Protein AF-A0A9W4ST47-F1 (afdb_monomer_lite)

Organism: NCBI:txid1117311

Sequence (165 aa):
MSFPRKRHALMKQNLSKFWNALPSADIVDDILSLESGVFPNVRDNPSKIFIRKAYTDLFKEIKALIESHKYYRIVITGNPGIGKSYFLYYLLYELAKSGETVVLDSHDRDKCIVFKHAMVKLENIGNVGHILNEETNWYLVDTKKPLRYGAITILVSSQTHDIIR

Secondary structure (DSSP, 8-state):
----HHHHHHHHHHHHHHHHHSTT-EEETTEEE-SSS--TTSTT--SEEE--HHHHHHHHHHHHHHHTTS-SEEEEEE-TTSSHHHHHHHHHHHHHHTT--EEEE-SSSSEEEEEETTEEEEEEGGG-HHHHTSTTSEEEEESSPPP--SSEEEEEEE--S----

Structure (mmCIF, N/CA/C/O backbone):
data_AF-A0A9W4ST47-F1
#
_entry.id   AF-A0A9W4ST47-F1
#
loop_
_atom_site.group_PDB
_atom_site.id
_atom_site.type_symbol
_atom_site.label_atom_id
_atom_site.label_alt_id
_atom_site.label_comp_id
_atom_site.label_asym_id
_atom_site.label_entity_id
_atom_site.label_seq_id
_atom_site.pdbx_PDB_ins_code
_atom_site.Cartn_x
_atom_site.Cartn_y
_atom_site.Cartn_z
_atom_site.occupancy
_atom_site.B_iso_or_equiv
_atom_site.auth_seq_id
_atom_site.auth_comp_id
_atom_site.auth_asym_id
_atom_site.auth_atom_id
_atom_site.pdbx_PDB_model_num
ATOM 1 N N . MET A 1 1 ? -8.712 4.247 -27.017 1.00 33.06 1 MET A N 1
ATOM 2 C CA . MET A 1 1 ? -9.843 3.321 -26.773 1.00 33.06 1 MET A CA 1
ATOM 3 C C . MET A 1 1 ? -10.500 3.686 -25.452 1.00 33.06 1 MET A C 1
ATOM 5 O O . MET A 1 1 ? -9.835 3.675 -24.427 1.00 33.06 1 MET A O 1
ATOM 9 N N . SER A 1 2 ? -11.769 4.091 -25.492 1.00 36.38 2 SER A N 1
ATOM 10 C CA . SER A 1 2 ? -12.556 4.461 -24.310 1.00 36.38 2 SER A CA 1
ATOM 11 C C . SER A 1 2 ? -13.019 3.191 -23.592 1.00 36.38 2 SER A C 1
ATOM 13 O O . SER A 1 2 ? -13.767 2.399 -24.161 1.00 36.38 2 SER A O 1
ATOM 15 N N . PHE A 1 3 ? -12.550 2.968 -22.362 1.00 41.91 3 PHE A N 1
ATOM 16 C CA . PHE A 1 3 ? -13.075 1.901 -21.509 1.00 41.91 3 PHE A CA 1
ATOM 17 C C . PHE A 1 3 ? -14.526 2.231 -21.102 1.00 41.91 3 PHE A C 1
ATOM 19 O O . PHE A 1 3 ? -14.813 3.378 -20.748 1.00 41.91 3 PHE A O 1
ATOM 26 N N . PRO A 1 4 ? -15.462 1.263 -21.106 1.00 52.12 4 PRO A N 1
ATOM 27 C CA . PRO A 1 4 ? -16.870 1.533 -20.827 1.00 52.12 4 PRO A CA 1
ATOM 28 C C . PRO A 1 4 ? -17.072 2.096 -19.408 1.00 52.12 4 PRO A C 1
ATOM 30 O O . PRO A 1 4 ? -16.638 1.496 -18.420 1.00 52.12 4 PRO A O 1
ATOM 33 N N . ARG A 1 5 ? -17.780 3.234 -19.304 1.00 60.78 5 ARG A N 1
ATOM 34 C CA . ARG A 1 5 ? -17.989 4.023 -18.065 1.00 60.78 5 ARG A CA 1
ATOM 35 C C . ARG A 1 5 ? -18.431 3.189 -16.849 1.00 60.78 5 ARG A C 1
ATOM 37 O O . ARG A 1 5 ? -17.992 3.461 -15.735 1.00 60.78 5 ARG A O 1
ATOM 44 N N . LYS A 1 6 ? -19.243 2.143 -17.053 1.00 61.03 6 LYS A N 1
ATOM 45 C CA . LYS A 1 6 ? -19.729 1.250 -15.981 1.00 61.03 6 LYS A CA 1
ATOM 46 C C . LYS A 1 6 ? -18.603 0.472 -15.281 1.00 61.03 6 LYS A C 1
ATOM 48 O O . LYS A 1 6 ? -18.622 0.344 -14.061 1.00 61.03 6 LYS A O 1
ATOM 53 N N . ARG A 1 7 ? -17.597 -0.003 -16.026 1.00 63.53 7 ARG A N 1
ATOM 54 C CA . ARG A 1 7 ? -16.473 -0.782 -15.472 1.00 63.53 7 ARG A CA 1
ATOM 55 C C . ARG A 1 7 ? -15.552 0.090 -14.613 1.00 63.53 7 ARG A C 1
ATOM 57 O O . ARG A 1 7 ? -15.092 -0.347 -13.565 1.00 63.53 7 ARG A O 1
ATOM 64 N N . HIS A 1 8 ? -15.346 1.339 -15.027 1.00 67.31 8 HIS A N 1
ATOM 65 C CA . HIS A 1 8 ? -14.576 2.330 -14.271 1.00 67.31 8 HIS A CA 1
ATOM 66 C C . HIS A 1 8 ? -15.243 2.697 -12.936 1.00 67.31 8 HIS A C 1
ATOM 68 O O . HIS A 1 8 ? -14.566 2.780 -11.914 1.00 67.31 8 HIS A O 1
ATOM 74 N N . ALA A 1 9 ? -16.567 2.886 -12.936 1.00 70.12 9 ALA A N 1
ATOM 75 C CA . ALA A 1 9 ? -17.324 3.194 -11.724 1.00 70.12 9 ALA A CA 1
ATOM 76 C C . ALA A 1 9 ? -17.277 2.043 -10.704 1.00 70.12 9 ALA A C 1
ATOM 78 O O . ALA A 1 9 ? -17.018 2.286 -9.528 1.00 70.12 9 ALA A O 1
ATOM 79 N N . LEU A 1 10 ? -17.444 0.797 -11.164 1.00 74.94 10 LEU A N 1
ATOM 80 C CA . LEU A 1 10 ? -17.357 -0.393 -10.312 1.00 74.94 10 LEU A CA 1
ATOM 81 C C . LEU A 1 10 ? -15.956 -0.568 -9.709 1.00 74.94 10 LEU A C 1
ATOM 83 O O . LEU A 1 10 ? -15.822 -0.832 -8.519 1.00 74.94 10 LEU A O 1
ATOM 87 N N . MET A 1 11 ? -14.905 -0.363 -10.509 1.00 79.06 11 MET A N 1
ATOM 88 C CA . MET A 1 11 ? -13.523 -0.417 -10.025 1.00 79.06 11 MET A CA 1
ATOM 89 C C . MET A 1 11 ? -13.265 0.642 -8.950 1.00 79.06 11 MET A C 1
ATOM 91 O O . MET A 1 11 ? -12.731 0.322 -7.892 1.00 79.06 11 MET A O 1
ATOM 95 N N . LYS A 1 12 ? -13.696 1.888 -9.185 1.00 82.50 12 LYS A N 1
ATOM 96 C CA . LYS A 1 12 ? -13.574 2.966 -8.197 1.00 82.50 12 LYS A CA 1
ATOM 97 C C . LYS A 1 12 ? -14.324 2.625 -6.908 1.00 82.50 12 LYS A C 1
ATOM 99 O O . LYS A 1 12 ? -13.765 2.788 -5.832 1.00 82.50 12 LYS A O 1
ATOM 104 N N . GLN A 1 13 ? -15.549 2.109 -7.011 1.00 85.44 13 GLN A N 1
ATOM 105 C CA . GLN A 1 13 ? -16.338 1.702 -5.849 1.00 85.44 13 GLN A CA 1
ATOM 106 C C . GLN A 1 13 ? -15.650 0.587 -5.049 1.00 85.44 13 GLN A C 1
ATOM 108 O O . GLN A 1 13 ? -15.604 0.663 -3.824 1.00 85.44 13 GLN A O 1
ATOM 113 N N . ASN A 1 14 ? -15.090 -0.420 -5.722 1.00 88.88 14 ASN A N 1
ATOM 114 C CA . ASN A 1 14 ? -14.369 -1.509 -5.061 1.00 88.88 14 ASN A CA 1
ATOM 115 C C . ASN A 1 14 ? -13.101 -1.011 -4.362 1.00 88.88 14 ASN A C 1
ATOM 117 O O . ASN A 1 14 ? -12.854 -1.402 -3.227 1.00 88.88 14 ASN A O 1
ATOM 121 N N . LEU A 1 15 ? -12.343 -0.108 -4.993 1.00 91.06 15 LEU A N 1
ATOM 122 C CA . LEU A 1 15 ? -11.165 0.506 -4.377 1.00 91.06 15 LEU A CA 1
ATOM 123 C C . LEU A 1 15 ? -11.532 1.372 -3.167 1.00 91.06 15 LEU A C 1
ATOM 125 O O . LEU A 1 15 ? -10.830 1.332 -2.163 1.00 91.06 15 LEU A O 1
ATOM 129 N N . SER A 1 16 ? -12.640 2.118 -3.232 1.00 93.06 16 SER A N 1
ATOM 130 C CA . SER A 1 16 ? -13.147 2.875 -2.084 1.00 93.06 16 SER A CA 1
ATOM 131 C C . SER A 1 16 ? -13.569 1.968 -0.933 1.00 93.06 16 SER A C 1
ATOM 133 O O . SER A 1 16 ? -13.215 2.251 0.204 1.00 93.06 16 SER A O 1
ATOM 135 N N . LYS A 1 17 ? -14.279 0.865 -1.209 1.00 93.50 17 LYS A N 1
ATOM 136 C CA . LYS A 1 17 ? -14.633 -0.124 -0.177 1.00 93.50 17 LYS A CA 1
ATOM 137 C C . LYS A 1 17 ? -13.391 -0.745 0.454 1.00 93.50 17 LYS A C 1
ATOM 139 O O . LYS A 1 17 ? -13.305 -0.793 1.669 1.00 93.50 17 LYS A O 1
ATOM 144 N N . PHE A 1 18 ? -12.436 -1.165 -0.376 1.00 94.62 18 PHE A N 1
ATOM 145 C CA . PHE A 1 18 ? -11.154 -1.701 0.070 1.00 94.62 18 PHE A CA 1
ATOM 146 C C . PHE A 1 18 ? -10.437 -0.726 1.010 1.00 94.62 18 PHE A C 1
ATOM 148 O O . PHE A 1 18 ? -10.183 -1.071 2.156 1.00 94.62 18 PHE A O 1
ATOM 155 N N . TRP A 1 19 ? -10.171 0.501 0.556 1.00 96.06 19 TRP A N 1
ATOM 156 C CA . TRP A 1 19 ? -9.420 1.486 1.334 1.00 96.06 19 TRP A CA 1
ATOM 157 C C . TRP A 1 19 ? -10.117 1.861 2.642 1.00 96.06 19 TRP A C 1
ATOM 159 O O . TRP A 1 19 ? -9.481 1.896 3.687 1.00 96.06 19 TRP A O 1
ATOM 169 N N . ASN A 1 20 ? -11.433 2.076 2.601 1.00 95.44 20 ASN A N 1
ATOM 170 C CA . ASN A 1 20 ? -12.196 2.482 3.781 1.00 95.44 20 ASN A CA 1
ATOM 171 C C . ASN A 1 20 ? -12.376 1.350 4.804 1.00 95.44 20 ASN A C 1
ATOM 173 O O . ASN A 1 20 ? -12.713 1.638 5.947 1.00 95.44 20 ASN A O 1
ATOM 177 N N . ALA A 1 21 ? -12.160 0.090 4.414 1.00 95.75 21 ALA A N 1
ATOM 178 C CA . ALA A 1 21 ? -12.193 -1.049 5.327 1.00 95.75 21 ALA A CA 1
ATOM 179 C C . ALA A 1 21 ? -10.853 -1.295 6.039 1.00 95.75 21 ALA A C 1
ATOM 181 O O . ALA A 1 21 ? -10.833 -1.979 7.056 1.00 95.75 21 ALA A O 1
ATOM 182 N N . LEU A 1 22 ? -9.734 -0.762 5.532 1.00 96.38 22 LEU A N 1
ATOM 183 C CA . LEU A 1 22 ? -8.409 -0.999 6.118 1.00 96.38 22 LEU A CA 1
ATOM 184 C C . LEU A 1 22 ? -8.233 -0.424 7.534 1.00 96.38 22 LEU A C 1
ATOM 186 O O . LEU A 1 22 ? -7.659 -1.133 8.358 1.00 96.38 22 LEU A O 1
ATOM 190 N N . PRO A 1 23 ? -8.709 0.797 7.866 1.00 95.50 23 PRO A N 1
ATOM 191 C CA . PRO A 1 23 ? -8.492 1.364 9.197 1.00 95.50 23 PRO A CA 1
ATOM 192 C C . PRO A 1 23 ? -9.108 0.538 10.333 1.00 95.50 23 PRO A C 1
ATOM 194 O O . PRO A 1 23 ? -8.551 0.495 11.428 1.00 95.50 23 PRO A O 1
ATOM 197 N N . SER A 1 24 ? -10.242 -0.119 10.067 1.00 94.25 24 SER A N 1
ATOM 198 C CA . SER A 1 24 ? -10.937 -0.999 11.013 1.00 94.25 24 SER A CA 1
ATOM 199 C C . SER A 1 24 ? -10.571 -2.475 10.853 1.00 94.25 24 SER A C 1
ATOM 201 O O . SER A 1 24 ? -11.096 -3.309 11.580 1.00 94.25 24 SER A O 1
ATOM 203 N N . ALA A 1 25 ? -9.706 -2.817 9.895 1.00 95.31 25 ALA A N 1
ATOM 204 C CA . ALA A 1 25 ? -9.227 -4.178 9.741 1.00 95.31 25 ALA A CA 1
ATOM 205 C C . ALA A 1 25 ? -8.219 -4.518 10.845 1.00 95.31 25 ALA A C 1
ATOM 207 O O . ALA A 1 25 ? -7.452 -3.666 11.314 1.00 95.31 25 ALA A O 1
ATOM 208 N N . ASP A 1 26 ? -8.179 -5.800 11.190 1.00 92.81 26 ASP A N 1
ATOM 209 C CA . ASP A 1 26 ? -7.237 -6.354 12.149 1.00 92.81 26 ASP A CA 1
ATOM 210 C C . ASP A 1 26 ? -6.536 -7.587 11.581 1.00 92.81 26 ASP A C 1
ATOM 212 O O . ASP A 1 26 ? -7.013 -8.252 10.651 1.00 92.81 26 ASP A O 1
ATOM 216 N N . ILE A 1 27 ? -5.368 -7.866 12.156 1.00 96.31 27 ILE A N 1
ATOM 217 C CA . ILE A 1 27 ? -4.570 -9.052 11.870 1.00 96.31 27 ILE A CA 1
ATOM 218 C C . ILE A 1 27 ? -4.761 -10.017 13.037 1.00 96.31 27 ILE A C 1
ATOM 220 O O . ILE A 1 27 ? -4.332 -9.730 14.153 1.00 96.31 27 ILE A O 1
ATOM 224 N N . VAL A 1 28 ? -5.392 -11.159 12.770 1.00 96.38 28 VAL A N 1
ATOM 225 C CA . VAL A 1 28 ? -5.583 -12.252 13.735 1.00 96.38 28 VAL A CA 1
ATOM 226 C C . VAL A 1 28 ? -4.964 -13.507 13.140 1.00 96.38 28 VAL A C 1
ATOM 228 O O . VAL A 1 28 ? -5.230 -13.814 11.980 1.00 96.38 28 VAL A O 1
ATOM 231 N N . ASP A 1 29 ? -4.116 -14.197 13.904 1.00 95.56 29 ASP A N 1
ATOM 232 C CA . ASP A 1 29 ? -3.373 -15.384 13.455 1.00 95.56 29 ASP A CA 1
ATOM 233 C C . ASP A 1 29 ? -2.660 -15.168 12.108 1.00 95.56 29 ASP A C 1
ATOM 235 O O . ASP A 1 29 ? -2.785 -15.962 11.177 1.00 95.56 29 ASP A O 1
ATOM 239 N N . ASP A 1 30 ? -1.950 -14.039 11.987 1.00 97.00 30 ASP A N 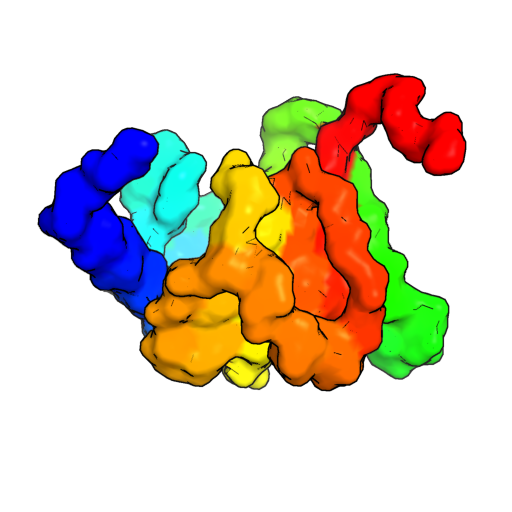1
ATOM 240 C CA . ASP A 1 30 ? -1.255 -13.606 10.768 1.00 97.00 30 ASP A CA 1
ATOM 241 C C . ASP A 1 30 ? -2.174 -13.402 9.546 1.00 97.00 30 ASP A C 1
ATOM 243 O O . ASP A 1 30 ? -1.706 -13.331 8.411 1.00 97.00 30 ASP A O 1
ATOM 247 N N . ILE A 1 31 ? -3.490 -13.267 9.727 1.00 96.94 31 ILE A N 1
ATOM 248 C CA . ILE A 1 31 ? -4.443 -13.031 8.638 1.00 96.94 31 ILE A CA 1
ATOM 249 C C . ILE A 1 31 ? -5.040 -11.634 8.763 1.00 96.94 31 ILE A C 1
ATOM 251 O O . ILE A 1 31 ? -5.790 -11.345 9.693 1.00 96.94 31 ILE A O 1
ATOM 255 N N . LEU A 1 32 ? -4.778 -10.792 7.763 1.00 96.81 32 LEU A N 1
ATOM 256 C CA . LEU A 1 32 ? -5.479 -9.525 7.595 1.00 96.81 32 LEU A CA 1
ATOM 257 C C . LEU A 1 32 ? -6.830 -9.783 6.925 1.00 96.81 32 LEU A C 1
ATOM 259 O O . LEU A 1 32 ? -6.874 -10.305 5.806 1.00 96.81 32 LEU A O 1
ATOM 263 N N . SER A 1 33 ? -7.914 -9.396 7.595 1.00 95.44 33 SER A N 1
ATOM 264 C CA . SER A 1 33 ? -9.287 -9.590 7.115 1.00 95.44 33 SER A CA 1
ATOM 265 C C . SER A 1 33 ? -10.008 -8.259 6.924 1.00 95.44 33 SER A C 1
ATOM 267 O O . SER A 1 33 ? -9.977 -7.404 7.801 1.00 95.44 33 SER A O 1
ATOM 269 N N . LEU A 1 34 ? -10.701 -8.104 5.795 1.00 93.25 34 LEU A N 1
ATOM 270 C CA . LEU A 1 34 ? -11.576 -6.962 5.532 1.00 93.25 34 LEU A CA 1
ATOM 271 C C . LEU A 1 34 ? -13.022 -7.332 5.869 1.00 93.25 34 LEU A C 1
ATOM 273 O O . LEU A 1 34 ? -13.551 -8.309 5.335 1.00 93.25 34 LEU A O 1
ATOM 277 N N . GLU A 1 35 ? -13.682 -6.526 6.700 1.00 87.44 35 GLU A N 1
ATOM 278 C CA . GLU A 1 35 ? -15.117 -6.677 6.986 1.00 87.44 35 GLU A CA 1
ATOM 279 C C . GLU A 1 35 ? -15.986 -6.364 5.760 1.00 87.44 35 GLU A C 1
ATOM 281 O O . GLU A 1 35 ? -17.080 -6.902 5.589 1.00 87.44 35 GLU A O 1
ATOM 286 N N . SER A 1 36 ? -15.489 -5.495 4.877 1.00 85.12 36 SER A N 1
ATOM 287 C CA . SER A 1 36 ? -16.140 -5.171 3.615 1.00 85.12 36 SER A CA 1
ATOM 288 C C . SER A 1 36 ? -15.118 -4.912 2.510 1.00 85.12 36 SER A C 1
ATOM 290 O O . SER A 1 36 ? -14.024 -4.408 2.744 1.00 85.12 36 SER A O 1
ATOM 292 N N . GLY A 1 37 ? -15.482 -5.256 1.274 1.00 84.81 37 GLY A N 1
ATOM 293 C CA . GLY A 1 37 ? -14.568 -5.152 0.140 1.00 84.81 37 GLY A CA 1
ATOM 294 C C . GLY A 1 37 ? -13.642 -6.360 0.006 1.00 84.81 37 GLY A C 1
ATOM 295 O O . GLY A 1 37 ? -13.873 -7.422 0.577 1.00 84.81 37 GLY A O 1
ATOM 296 N N . VAL A 1 38 ? -12.640 -6.205 -0.851 1.00 88.38 38 VAL A N 1
ATOM 297 C CA . VAL A 1 38 ? -11.741 -7.274 -1.292 1.00 88.38 38 VAL A CA 1
ATOM 298 C C . VAL A 1 38 ? -10.369 -6.687 -1.575 1.00 88.38 38 VAL A C 1
ATOM 300 O O . VAL A 1 38 ? -10.276 -5.518 -1.954 1.00 88.38 38 VAL A O 1
ATOM 303 N N . PHE A 1 39 ? -9.323 -7.499 -1.462 1.00 86.00 39 PHE A N 1
ATOM 304 C CA . PHE A 1 39 ? -8.001 -7.132 -1.958 1.00 86.00 39 PHE A CA 1
ATOM 305 C C . PHE A 1 39 ? -8.034 -7.147 -3.493 1.00 86.00 39 PHE A C 1
ATOM 307 O O . PHE A 1 39 ? -8.179 -8.222 -4.088 1.00 86.00 39 PHE A O 1
ATOM 314 N N . PRO A 1 40 ? -7.957 -5.978 -4.158 1.00 83.38 40 PRO A N 1
ATOM 315 C CA . PRO A 1 40 ? -8.084 -5.904 -5.609 1.00 83.38 40 PRO A CA 1
ATOM 316 C C . PRO A 1 40 ? -6.910 -6.620 -6.283 1.00 83.38 40 PRO A C 1
ATOM 318 O O . PRO A 1 40 ? -5.852 -6.773 -5.688 1.00 83.38 40 PRO A O 1
ATOM 321 N N . ASN A 1 41 ? -7.052 -7.049 -7.538 1.00 77.56 41 ASN A N 1
ATOM 322 C CA . ASN A 1 41 ? -5.953 -7.625 -8.338 1.00 77.56 41 ASN A CA 1
ATOM 323 C C . ASN A 1 41 ? -5.254 -8.860 -7.724 1.00 77.56 41 ASN A C 1
ATOM 325 O O . ASN A 1 41 ? -4.214 -9.289 -8.219 1.00 77.56 41 ASN A O 1
ATOM 329 N N . VAL A 1 42 ? -5.827 -9.453 -6.677 1.00 78.25 42 VAL A N 1
ATOM 330 C CA . VAL A 1 42 ? -5.454 -10.765 -6.152 1.00 78.25 42 VAL A CA 1
ATOM 331 C C . VAL A 1 42 ? -6.416 -11.793 -6.744 1.00 78.25 42 VAL A C 1
ATOM 333 O O . VAL A 1 42 ? -7.593 -11.494 -6.960 1.00 78.25 42 VAL A O 1
ATOM 336 N N . ARG A 1 43 ? -5.926 -13.004 -7.039 1.00 77.62 43 ARG A N 1
ATOM 337 C CA . ARG A 1 43 ? -6.764 -14.089 -7.570 1.00 77.62 43 ARG A CA 1
ATOM 338 C C . ARG A 1 43 ? -7.986 -14.292 -6.669 1.00 77.62 43 ARG A C 1
ATOM 340 O O . ARG A 1 43 ? -7.842 -14.354 -5.455 1.00 77.62 43 ARG A O 1
ATOM 347 N N . ASP A 1 44 ? -9.160 -14.367 -7.288 1.00 81.56 44 ASP A N 1
ATOM 348 C CA . ASP A 1 44 ? -10.468 -14.521 -6.638 1.00 81.56 44 ASP A CA 1
ATOM 349 C C . ASP A 1 44 ? -10.909 -13.339 -5.755 1.00 81.56 44 ASP A C 1
ATOM 351 O O . ASP A 1 44 ? -11.963 -13.415 -5.132 1.00 81.56 44 ASP A O 1
ATOM 355 N N . ASN A 1 45 ? -10.164 -12.220 -5.764 1.00 80.94 45 ASN A N 1
ATOM 356 C CA . ASN A 1 45 ? -10.421 -11.017 -4.964 1.00 80.94 45 ASN A CA 1
ATOM 357 C C . ASN A 1 45 ? -10.814 -11.379 -3.517 1.00 80.94 45 ASN A C 1
ATOM 359 O O . ASN A 1 45 ? -11.959 -11.165 -3.111 1.00 80.94 45 ASN A O 1
ATOM 363 N N . PRO A 1 46 ? -9.901 -11.978 -2.739 1.00 88.50 46 PRO A N 1
ATOM 364 C CA . PRO A 1 46 ? -10.230 -12.469 -1.418 1.00 88.50 46 PRO A CA 1
ATOM 365 C C . PRO A 1 46 ? -10.499 -11.291 -0.477 1.00 88.50 46 PRO A C 1
ATOM 367 O O . PRO A 1 46 ? -9.974 -10.192 -0.658 1.00 88.50 46 PRO A O 1
ATOM 370 N N . SER A 1 47 ? -11.277 -11.530 0.575 1.00 91.12 47 SER A N 1
ATOM 371 C CA . SER A 1 47 ? -11.409 -10.602 1.707 1.00 91.12 47 SER A CA 1
ATOM 372 C C . SER A 1 47 ? -10.312 -10.793 2.760 1.00 91.12 47 SER A C 1
ATOM 374 O O . SER A 1 47 ? -10.290 -10.077 3.757 1.00 91.12 47 SER A O 1
ATOM 376 N N . LYS A 1 48 ? -9.406 -11.760 2.558 1.00 93.88 48 LYS A N 1
ATOM 377 C CA . LYS A 1 48 ? -8.359 -12.145 3.509 1.00 93.88 48 LYS A CA 1
ATOM 378 C C . LYS A 1 48 ? -7.021 -12.354 2.814 1.00 93.88 48 LYS A C 1
ATOM 380 O O . LYS A 1 48 ? -6.978 -12.949 1.736 1.00 93.88 48 LYS A O 1
ATOM 385 N N . ILE A 1 49 ? -5.936 -11.930 3.455 1.00 95.06 49 ILE A N 1
ATOM 386 C CA . ILE A 1 49 ? -4.567 -12.244 3.030 1.00 95.06 49 ILE A CA 1
ATOM 387 C C . ILE A 1 49 ? -3.705 -12.647 4.224 1.00 95.06 49 ILE A C 1
ATOM 389 O O . ILE A 1 49 ? -3.900 -12.166 5.336 1.00 95.06 49 ILE A O 1
ATOM 393 N N . PHE A 1 50 ? -2.730 -13.518 3.972 1.00 95.88 50 PHE A N 1
ATOM 394 C CA . PHE A 1 50 ? -1.738 -13.915 4.965 1.00 95.88 50 PHE A CA 1
ATOM 395 C C . PHE A 1 50 ? -0.609 -12.877 5.048 1.00 95.88 50 PHE A C 1
ATOM 397 O O . PHE A 1 50 ? 0.018 -12.542 4.037 1.00 95.88 50 PHE A O 1
ATOM 404 N N . ILE A 1 51 ? -0.342 -12.393 6.255 1.00 97.12 51 ILE A N 1
ATOM 405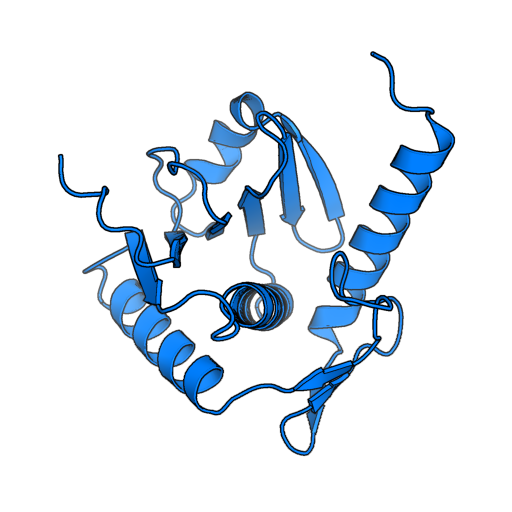 C CA . ILE A 1 51 ? 0.706 -11.440 6.597 1.00 97.12 51 ILE A CA 1
ATOM 406 C C . ILE A 1 51 ? 1.916 -12.215 7.092 1.00 97.12 51 ILE A C 1
ATOM 408 O O . ILE A 1 51 ? 1.922 -12.823 8.152 1.00 97.12 51 ILE A O 1
ATOM 412 N N . ARG A 1 52 ? 2.987 -12.190 6.303 1.00 96.56 52 ARG A N 1
ATOM 413 C CA . ARG A 1 52 ? 4.231 -12.864 6.675 1.00 96.56 52 ARG A CA 1
ATOM 414 C C . ARG A 1 52 ? 4.959 -12.040 7.729 1.00 96.56 52 ARG A C 1
ATOM 416 O O . ARG A 1 52 ? 5.016 -10.820 7.603 1.00 96.56 52 ARG A O 1
ATOM 423 N N . LYS A 1 53 ? 5.665 -12.700 8.650 1.00 96.00 53 LYS A N 1
ATOM 424 C CA . LYS A 1 53 ? 6.607 -12.038 9.574 1.00 96.00 53 LYS A CA 1
ATOM 425 C C . LYS A 1 53 ? 7.568 -11.078 8.852 1.00 96.00 53 LYS A C 1
ATOM 427 O O . LYS A 1 53 ? 7.804 -9.970 9.310 1.00 96.00 53 LYS A O 1
ATOM 432 N N . ALA A 1 54 ? 8.047 -11.458 7.666 1.00 95.38 54 ALA A N 1
ATOM 433 C CA . ALA A 1 54 ? 8.914 -10.601 6.858 1.00 95.38 54 ALA A CA 1
ATOM 434 C C . ALA A 1 54 ? 8.276 -9.247 6.491 1.00 95.38 54 ALA A C 1
ATOM 436 O O . ALA A 1 54 ? 8.998 -8.279 6.303 1.00 95.38 54 ALA A O 1
ATOM 437 N N . TYR A 1 55 ? 6.947 -9.152 6.379 1.00 96.81 55 TYR A N 1
ATOM 438 C CA . TYR A 1 55 ? 6.265 -7.892 6.073 1.00 96.81 55 TYR A CA 1
ATOM 439 C C . TYR A 1 55 ? 6.319 -6.933 7.262 1.00 96.81 55 TYR A C 1
ATOM 441 O O . TYR A 1 55 ? 6.657 -5.763 7.095 1.00 96.81 55 TYR A O 1
ATOM 449 N N . THR A 1 56 ? 6.041 -7.438 8.464 1.00 96.62 56 THR A N 1
ATOM 450 C CA . THR A 1 56 ? 6.072 -6.630 9.687 1.00 96.62 56 THR A CA 1
ATOM 451 C C . THR A 1 56 ? 7.501 -6.202 10.027 1.00 96.62 56 THR A C 1
ATOM 453 O O . THR A 1 56 ? 7.717 -5.049 10.398 1.00 96.62 56 THR A O 1
ATOM 456 N N . ASP A 1 57 ? 8.485 -7.087 9.837 1.00 96.88 57 ASP A N 1
ATOM 457 C CA . ASP A 1 57 ? 9.905 -6.772 10.022 1.00 96.88 57 ASP A CA 1
ATOM 458 C C . ASP A 1 57 ? 10.381 -5.697 9.025 1.00 96.88 57 ASP A C 1
ATOM 460 O O . ASP A 1 57 ? 10.907 -4.667 9.449 1.00 96.88 57 ASP A O 1
ATOM 464 N N . LEU A 1 58 ? 10.117 -5.867 7.718 1.00 95.69 58 LEU A N 1
ATOM 465 C CA . LEU A 1 58 ? 10.498 -4.878 6.697 1.00 95.69 58 LEU A CA 1
ATOM 466 C C . LEU A 1 58 ? 9.870 -3.510 6.962 1.00 95.69 58 LEU A C 1
ATOM 468 O O . LEU A 1 58 ? 10.528 -2.487 6.795 1.00 95.69 58 LEU A O 1
ATOM 472 N N . PHE A 1 59 ? 8.597 -3.465 7.356 1.00 96.44 59 PHE A N 1
ATOM 473 C CA . PHE A 1 59 ? 7.936 -2.189 7.614 1.00 96.44 59 PHE A CA 1
ATOM 474 C C . PHE A 1 59 ? 8.537 -1.455 8.818 1.00 96.44 59 PHE A C 1
ATOM 476 O O . PHE A 1 59 ? 8.704 -0.236 8.769 1.00 96.44 59 PHE A O 1
ATOM 483 N N . LYS A 1 60 ? 8.921 -2.180 9.876 1.00 96.56 60 LYS A N 1
ATOM 484 C CA . LYS A 1 60 ? 9.639 -1.593 11.020 1.00 96.56 60 LYS A CA 1
ATOM 485 C C . LYS A 1 60 ? 10.976 -0.991 10.594 1.00 96.56 60 LYS A C 1
ATOM 487 O O . LYS A 1 60 ? 11.277 0.133 10.984 1.00 96.56 60 LYS A O 1
ATOM 492 N N . GLU A 1 61 ? 11.745 -1.704 9.774 1.00 95.50 61 GLU A N 1
ATOM 493 C CA . GLU A 1 61 ? 13.014 -1.196 9.241 1.00 95.50 61 GLU A CA 1
ATOM 494 C C . GLU A 1 61 ? 12.806 0.054 8.377 1.00 95.50 61 GLU A C 1
ATOM 496 O O . GLU A 1 61 ? 13.489 1.057 8.572 1.00 95.50 61 GLU A O 1
ATOM 501 N N . ILE A 1 62 ? 11.820 0.032 7.474 1.00 95.31 62 ILE A N 1
ATOM 502 C CA . ILE A 1 62 ? 11.456 1.181 6.633 1.00 95.31 62 ILE A CA 1
ATOM 503 C C . ILE A 1 62 ? 11.144 2.409 7.490 1.00 95.31 62 ILE A C 1
ATOM 505 O O . ILE A 1 62 ? 11.698 3.478 7.231 1.00 95.31 62 ILE A O 1
ATOM 509 N N . LYS A 1 63 ? 10.309 2.264 8.527 1.00 94.56 63 LYS A N 1
ATOM 510 C CA . LYS A 1 63 ? 9.976 3.376 9.427 1.00 94.56 63 LYS A CA 1
ATOM 511 C C . LYS A 1 63 ? 11.210 3.934 10.126 1.00 94.56 63 LYS A C 1
ATOM 513 O O . LYS A 1 63 ? 11.419 5.140 10.079 1.00 94.56 63 LYS A O 1
ATOM 518 N N . ALA A 1 64 ? 12.080 3.081 10.663 1.00 94.50 64 ALA A N 1
ATOM 519 C CA . ALA A 1 64 ? 13.316 3.531 11.305 1.00 94.50 64 ALA A CA 1
ATOM 520 C C . ALA A 1 64 ? 14.240 4.306 10.337 1.00 94.50 64 ALA A C 1
ATOM 522 O O . ALA A 1 64 ? 14.850 5.313 10.708 1.00 94.50 64 ALA A O 1
ATOM 523 N N . LEU A 1 65 ? 14.333 3.875 9.073 1.00 93.44 65 LEU A N 1
ATOM 524 C CA . LEU A 1 65 ? 15.114 4.580 8.048 1.00 93.44 65 LEU A CA 1
ATOM 525 C C . LEU A 1 65 ? 14.530 5.959 7.705 1.00 93.44 65 LEU A C 1
ATOM 527 O O . LEU A 1 65 ? 15.301 6.901 7.509 1.00 93.44 65 LEU A O 1
ATOM 531 N N . ILE A 1 66 ? 13.202 6.080 7.666 1.00 91.69 66 ILE A N 1
ATOM 532 C CA . ILE A 1 66 ? 12.500 7.344 7.408 1.00 91.69 66 ILE A CA 1
ATOM 533 C C . ILE A 1 66 ? 12.627 8.288 8.610 1.00 91.69 66 ILE A C 1
ATOM 535 O O . ILE A 1 66 ? 13.028 9.435 8.444 1.00 91.69 66 ILE A O 1
ATOM 539 N N . GLU A 1 67 ? 12.364 7.804 9.826 1.00 91.25 67 GLU A N 1
ATOM 540 C CA . GLU A 1 67 ? 12.428 8.586 11.073 1.00 91.25 67 GLU A CA 1
ATOM 541 C C . GLU A 1 67 ? 13.838 9.119 11.357 1.00 91.25 67 GLU A C 1
ATOM 543 O O . GLU A 1 67 ? 14.008 10.230 11.858 1.00 91.25 67 GLU A O 1
ATOM 548 N N . SER A 1 68 ? 14.875 8.371 10.971 1.00 90.50 68 SER A N 1
ATOM 549 C CA . SER A 1 68 ? 16.263 8.845 11.048 1.00 90.50 68 SER A CA 1
ATOM 550 C C . SER A 1 68 ? 16.611 9.935 10.022 1.00 90.50 68 SER A C 1
ATOM 552 O O . SER A 1 68 ? 17.753 10.390 9.996 1.00 90.50 68 SER A O 1
ATOM 554 N N . HIS A 1 69 ? 15.662 10.342 9.165 1.00 81.88 69 HIS A N 1
ATOM 555 C CA . HIS A 1 69 ? 15.835 11.299 8.061 1.00 81.88 69 HIS A CA 1
ATOM 556 C C . HIS A 1 69 ? 16.971 10.917 7.096 1.00 81.88 69 HIS A C 1
ATOM 558 O O . HIS A 1 69 ? 17.477 11.738 6.330 1.00 81.88 69 HIS A O 1
ATOM 564 N N . LYS A 1 70 ? 17.387 9.647 7.126 1.00 76.62 70 LYS A N 1
ATOM 565 C CA . LYS A 1 70 ? 18.532 9.144 6.370 1.00 76.62 70 LYS A CA 1
ATOM 566 C C . LYS A 1 70 ? 18.128 8.751 4.956 1.00 76.62 70 LYS A C 1
ATOM 568 O O . LYS A 1 70 ? 18.889 8.968 4.014 1.00 76.62 70 LYS A O 1
ATOM 573 N N . TYR A 1 71 ? 16.932 8.181 4.805 1.00 85.75 71 TYR A N 1
ATOM 574 C CA . TYR A 1 71 ? 16.401 7.753 3.518 1.00 85.75 71 TYR A CA 1
ATOM 575 C C . TYR A 1 71 ? 14.895 7.979 3.440 1.00 85.75 71 TYR A C 1
ATOM 577 O O . TYR A 1 71 ? 14.142 7.527 4.291 1.00 85.75 71 TYR A O 1
ATOM 585 N N . TYR A 1 72 ? 14.460 8.597 2.348 1.00 89.12 72 TYR A N 1
ATOM 586 C CA . TYR A 1 72 ? 13.048 8.760 1.994 1.00 89.12 72 TYR A CA 1
ATOM 587 C C . TYR A 1 72 ? 12.708 8.064 0.668 1.00 89.12 72 TYR A C 1
ATOM 589 O O . TYR A 1 72 ? 11.591 8.151 0.178 1.00 89.12 72 TYR A O 1
ATOM 597 N N . ARG A 1 73 ? 13.674 7.363 0.057 1.00 93.12 73 ARG A N 1
ATOM 598 C CA . ARG A 1 73 ? 13.463 6.528 -1.130 1.00 93.12 73 ARG A CA 1
ATOM 599 C C . ARG A 1 73 ? 14.086 5.163 -0.898 1.00 93.12 73 ARG A C 1
ATOM 601 O O . ARG A 1 73 ? 15.295 5.071 -0.698 1.00 93.12 73 ARG A O 1
ATOM 608 N N . ILE A 1 74 ? 13.265 4.123 -0.928 1.00 93.62 74 ILE A N 1
ATOM 609 C CA . ILE A 1 74 ? 13.657 2.755 -0.592 1.00 93.62 74 ILE A CA 1
ATOM 610 C C . ILE A 1 74 ? 13.253 1.838 -1.741 1.00 93.62 74 ILE A C 1
ATOM 612 O O . ILE A 1 74 ? 12.136 1.911 -2.256 1.00 93.62 74 ILE A O 1
ATOM 616 N N . VAL A 1 75 ? 14.178 0.968 -2.144 1.00 92.44 75 VAL A N 1
ATOM 617 C CA . VAL A 1 75 ? 13.932 -0.056 -3.159 1.00 92.44 75 VAL A CA 1
ATOM 618 C C . VAL A 1 75 ? 13.900 -1.416 -2.484 1.00 92.44 75 VAL A C 1
ATOM 620 O O . VAL A 1 75 ? 14.873 -1.839 -1.865 1.00 92.44 75 VAL A O 1
ATOM 623 N N . ILE A 1 76 ? 12.784 -2.114 -2.642 1.00 91.25 76 ILE A N 1
ATOM 624 C CA . ILE A 1 76 ? 12.567 -3.459 -2.127 1.00 91.25 76 ILE A CA 1
ATOM 625 C C . ILE A 1 76 ? 12.632 -4.414 -3.307 1.00 91.25 76 ILE A C 1
ATOM 627 O O . ILE A 1 76 ? 11.780 -4.406 -4.201 1.00 91.25 76 ILE A O 1
ATOM 631 N N . THR A 1 77 ? 13.668 -5.246 -3.304 1.00 89.88 77 THR A N 1
ATOM 632 C CA . THR A 1 77 ? 13.881 -6.252 -4.341 1.00 89.88 77 THR A CA 1
ATOM 633 C C . THR A 1 77 ? 13.602 -7.650 -3.814 1.00 89.88 77 THR A C 1
ATOM 635 O O . THR A 1 77 ? 13.591 -7.905 -2.613 1.00 89.88 77 THR A O 1
ATOM 638 N N . GLY A 1 78 ? 13.356 -8.578 -4.730 1.00 85.06 78 GLY A N 1
ATOM 639 C CA . GLY A 1 78 ? 13.257 -9.992 -4.400 1.00 85.06 78 GLY A CA 1
ATOM 640 C C . GLY A 1 78 ? 12.816 -10.810 -5.597 1.00 85.06 78 GLY A C 1
ATOM 641 O O . GLY A 1 78 ? 12.385 -10.258 -6.616 1.00 85.06 78 GLY A O 1
ATOM 642 N N . ASN A 1 79 ? 12.873 -12.129 -5.467 1.00 87.62 79 ASN A N 1
ATOM 643 C CA . ASN A 1 79 ? 12.502 -13.029 -6.552 1.00 87.62 79 ASN A CA 1
ATOM 644 C C . ASN A 1 79 ? 11.029 -12.839 -6.974 1.00 87.62 79 ASN A C 1
ATOM 646 O O . ASN A 1 79 ? 10.179 -12.454 -6.153 1.00 87.62 79 ASN A O 1
ATOM 650 N N . PRO A 1 80 ? 10.695 -13.057 -8.258 1.00 86.06 80 PRO A N 1
ATOM 651 C CA . PRO A 1 80 ? 9.306 -13.135 -8.698 1.00 86.06 80 PRO A CA 1
ATOM 652 C C . PRO A 1 80 ? 8.501 -14.105 -7.819 1.00 86.06 80 PRO A C 1
ATOM 654 O O . PRO A 1 80 ? 9.011 -15.133 -7.388 1.00 86.06 80 PRO A O 1
ATOM 657 N N . GLY A 1 81 ? 7.254 -13.755 -7.499 1.00 84.25 81 GLY A N 1
ATOM 658 C CA . GLY A 1 81 ? 6.379 -14.604 -6.678 1.00 84.25 81 GLY A CA 1
ATOM 659 C C . GLY A 1 81 ? 6.647 -14.598 -5.164 1.00 84.25 81 GLY A C 1
ATOM 660 O O . GLY A 1 81 ? 5.847 -15.156 -4.420 1.00 84.25 81 GLY A O 1
ATOM 661 N N . ILE A 1 82 ? 7.683 -13.910 -4.661 1.00 88.81 82 ILE A N 1
ATOM 662 C CA . ILE A 1 82 ? 7.985 -13.882 -3.211 1.00 88.81 82 ILE A CA 1
ATOM 663 C C . ILE A 1 82 ? 6.943 -13.120 -2.365 1.00 88.81 82 ILE A C 1
ATOM 665 O O . ILE A 1 82 ? 6.996 -13.152 -1.140 1.00 88.81 82 ILE A O 1
ATOM 669 N N . GLY A 1 83 ? 5.974 -12.455 -3.005 1.00 89.00 83 GLY A N 1
ATOM 670 C CA . GLY A 1 83 ? 4.868 -11.770 -2.330 1.00 89.00 83 GLY A CA 1
ATOM 671 C C . GLY A 1 83 ? 5.034 -10.255 -2.173 1.00 89.00 83 GLY A C 1
ATOM 672 O O . GLY A 1 83 ? 4.462 -9.685 -1.254 1.00 89.00 83 GLY A O 1
ATOM 673 N N . LYS A 1 84 ? 5.782 -9.583 -3.058 1.00 90.31 84 LYS A N 1
ATOM 674 C CA . LYS A 1 84 ? 5.949 -8.114 -3.029 1.00 90.31 84 LYS A CA 1
ATOM 675 C C . LYS A 1 84 ? 4.624 -7.350 -3.172 1.00 90.31 84 LYS A C 1
ATOM 677 O O . LYS A 1 84 ? 4.393 -6.397 -2.443 1.00 90.31 84 LYS A O 1
ATOM 682 N N . SER A 1 85 ? 3.720 -7.807 -4.040 1.00 88.12 85 SER A N 1
ATOM 683 C CA . SER A 1 85 ? 2.394 -7.186 -4.186 1.00 88.12 85 SER A CA 1
ATOM 684 C C . SER A 1 85 ? 1.534 -7.352 -2.925 1.00 88.12 85 SER A C 1
ATOM 686 O O . SER A 1 85 ? 0.811 -6.440 -2.550 1.00 88.12 85 SER A O 1
ATOM 688 N N . TYR A 1 86 ? 1.664 -8.475 -2.208 1.00 92.19 86 TYR A N 1
ATOM 689 C CA . TYR A 1 86 ? 1.016 -8.655 -0.902 1.00 92.19 86 TYR A CA 1
ATOM 690 C C . TYR A 1 86 ? 1.627 -7.753 0.173 1.00 92.19 86 TYR A C 1
ATOM 692 O O . TYR A 1 86 ? 0.900 -7.211 1.000 1.00 92.19 86 TYR A O 1
ATOM 700 N N . PHE A 1 87 ? 2.941 -7.530 0.123 1.00 94.81 87 PHE A N 1
ATOM 701 C CA . PHE A 1 87 ? 3.591 -6.549 0.984 1.00 94.81 87 PHE A CA 1
ATOM 702 C C . PHE A 1 87 ? 3.072 -5.123 0.734 1.00 94.81 87 PHE A C 1
ATOM 704 O O . PHE A 1 87 ? 2.838 -4.398 1.695 1.00 94.81 87 PHE A O 1
ATOM 711 N N . LEU A 1 88 ? 2.792 -4.730 -0.517 1.00 94.56 88 LEU A N 1
ATOM 712 C CA . LEU A 1 88 ? 2.140 -3.441 -0.794 1.00 94.56 88 LEU A CA 1
ATOM 713 C C . LEU A 1 88 ? 0.751 -3.330 -0.147 1.00 94.56 88 LEU A C 1
ATOM 715 O O . LEU A 1 88 ? 0.408 -2.260 0.345 1.00 94.56 88 LEU A O 1
ATOM 719 N N . TYR A 1 89 ? -0.039 -4.410 -0.099 1.00 95.06 89 TYR A N 1
ATOM 720 C CA . TYR A 1 89 ? -1.312 -4.396 0.635 1.00 95.06 89 TYR A CA 1
ATOM 721 C C . TYR A 1 89 ? -1.121 -4.234 2.138 1.00 95.06 89 TYR A C 1
ATOM 723 O O . TYR A 1 89 ? -1.887 -3.507 2.765 1.00 95.06 89 TYR A O 1
ATOM 731 N N . TYR A 1 90 ? -0.088 -4.858 2.701 1.00 97.00 90 TYR A N 1
ATOM 732 C CA . TYR A 1 90 ? 0.275 -4.643 4.097 1.00 97.00 90 TYR A CA 1
ATOM 733 C C . TYR A 1 90 ? 0.715 -3.191 4.365 1.00 97.00 90 TYR A C 1
ATOM 735 O O . TYR A 1 90 ? 0.286 -2.602 5.351 1.00 97.00 90 TYR A O 1
ATOM 743 N N . LEU A 1 91 ? 1.476 -2.565 3.456 1.00 97.56 91 LEU A N 1
ATOM 744 C CA . LEU A 1 91 ? 1.793 -1.135 3.557 1.00 97.56 91 LEU A CA 1
ATOM 745 C C . LEU A 1 91 ? 0.535 -0.269 3.493 1.00 97.56 91 LEU A C 1
ATOM 747 O O . LEU A 1 91 ? 0.356 0.601 4.334 1.00 97.56 91 LEU A O 1
ATOM 751 N N . LEU A 1 92 ? -0.360 -0.512 2.531 1.00 97.31 92 LEU A N 1
ATOM 752 C CA . LEU A 1 92 ? -1.621 0.230 2.435 1.00 97.31 92 LEU A CA 1
ATOM 753 C C . LEU A 1 92 ? -2.452 0.103 3.715 1.00 97.31 92 LEU A C 1
ATOM 755 O O . LEU A 1 92 ? -3.050 1.086 4.131 1.00 97.31 92 LEU A O 1
ATOM 759 N N . TYR A 1 93 ? -2.466 -1.074 4.341 1.00 97.44 93 TYR A N 1
ATOM 760 C CA . TYR A 1 93 ? -3.119 -1.303 5.628 1.00 97.44 93 TYR A CA 1
ATOM 761 C C . TYR A 1 93 ? -2.536 -0.423 6.744 1.00 97.44 93 TYR A C 1
ATOM 763 O O . TYR A 1 93 ? -3.279 0.325 7.378 1.00 97.44 93 TYR A O 1
ATOM 771 N N . GLU A 1 94 ? -1.218 -0.468 6.952 1.00 97.81 94 GLU A N 1
ATOM 772 C CA . GLU A 1 94 ? -0.548 0.329 7.988 1.00 97.81 94 GLU A CA 1
ATOM 773 C C . GLU A 1 94 ? -0.754 1.834 7.756 1.00 97.81 94 GLU A C 1
ATOM 775 O O . GLU A 1 94 ? -1.124 2.561 8.675 1.00 97.81 94 GLU A O 1
ATOM 780 N N . LEU A 1 95 ? -0.600 2.283 6.505 1.00 97.56 95 LEU A N 1
ATOM 781 C CA . LEU A 1 95 ? -0.755 3.684 6.106 1.00 97.56 95 LEU A CA 1
ATOM 782 C C . LEU A 1 95 ? -2.203 4.173 6.227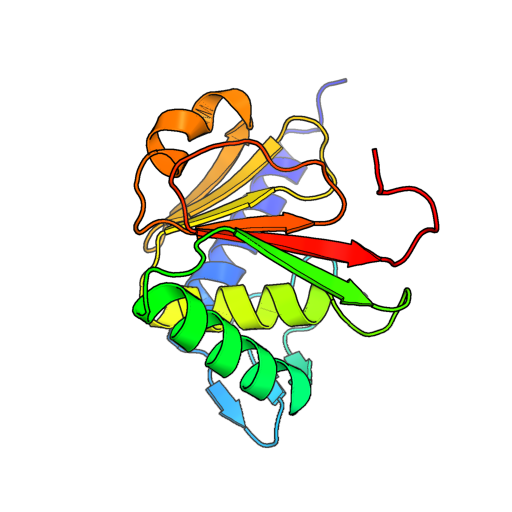 1.00 97.56 95 LEU A C 1
ATOM 784 O O . LEU A 1 95 ? -2.441 5.316 6.611 1.00 97.56 95 LEU A O 1
ATOM 788 N N . ALA A 1 96 ? -3.185 3.316 5.942 1.00 97.06 96 ALA A N 1
ATOM 789 C CA . ALA A 1 96 ? -4.588 3.640 6.166 1.00 97.06 96 ALA A CA 1
ATOM 790 C C . ALA A 1 96 ? -4.898 3.795 7.662 1.00 97.06 96 ALA A C 1
ATOM 792 O O . ALA A 1 96 ? -5.609 4.731 8.032 1.00 97.06 96 ALA A O 1
ATOM 793 N N . LYS A 1 97 ? -4.349 2.927 8.529 1.00 95.69 97 LYS A N 1
ATOM 794 C CA . LYS A 1 97 ? -4.539 3.027 9.990 1.00 95.69 97 LYS A CA 1
ATOM 795 C C . LYS A 1 97 ? -3.933 4.295 10.577 1.00 95.69 97 LYS A C 1
ATOM 797 O O . LYS A 1 97 ? -4.521 4.861 11.493 1.00 95.69 97 LYS A O 1
ATOM 802 N N . SER A 1 98 ? -2.807 4.767 10.047 1.00 95.38 98 SER A N 1
ATOM 803 C CA . SER A 1 98 ? -2.212 6.044 10.457 1.00 95.38 98 SER A CA 1
ATOM 804 C C . SER A 1 98 ? -2.808 7.269 9.750 1.00 95.38 98 SER A C 1
ATOM 806 O O . SER A 1 98 ? -2.433 8.392 10.070 1.00 95.38 98 SER A O 1
ATOM 808 N N . GLY A 1 99 ? -3.767 7.087 8.834 1.00 96.38 99 GLY A N 1
ATOM 809 C CA . GLY A 1 99 ? -4.449 8.188 8.146 1.00 96.38 99 GLY A CA 1
ATOM 810 C C . GLY A 1 99 ? -3.612 8.873 7.061 1.00 96.38 99 GLY A C 1
ATOM 811 O O . GLY A 1 99 ? -3.895 10.015 6.693 1.00 96.38 99 GLY A O 1
ATOM 812 N N . GLU A 1 100 ? -2.598 8.188 6.538 1.00 97.38 100 GLU A N 1
ATOM 813 C CA . GLU A 1 100 ? -1.637 8.745 5.589 1.00 97.38 100 GLU A CA 1
ATOM 814 C C . GLU A 1 100 ? -2.240 8.967 4.200 1.00 97.38 100 GLU A C 1
ATOM 816 O O . GLU A 1 100 ? -3.188 8.299 3.767 1.00 97.38 100 GLU A O 1
ATOM 821 N N . THR A 1 101 ? -1.646 9.902 3.457 1.00 98.12 101 THR A N 1
ATOM 822 C CA . THR A 1 101 ? -1.943 10.081 2.031 1.00 98.12 101 THR A CA 1
ATOM 823 C C . THR A 1 101 ? -0.995 9.226 1.200 1.00 98.12 101 THR A C 1
ATOM 825 O O . THR A 1 101 ? 0.225 9.329 1.331 1.00 98.12 101 THR A O 1
ATOM 828 N N . VAL A 1 102 ? -1.555 8.404 0.310 1.00 98.31 102 VAL A N 1
ATOM 829 C CA . VAL A 1 102 ? -0.799 7.436 -0.490 1.00 98.31 102 VAL A CA 1
ATOM 830 C C . VAL A 1 102 ? -1.117 7.593 -1.972 1.00 98.31 102 VAL A C 1
ATOM 832 O O . VAL A 1 102 ? -2.276 7.589 -2.383 1.00 98.31 102 VAL A O 1
ATOM 835 N N . VAL A 1 103 ? -0.081 7.666 -2.800 1.00 97.06 103 VAL A N 1
ATOM 836 C CA . VAL A 1 103 ? -0.163 7.503 -4.252 1.00 97.06 103 VAL A CA 1
ATOM 837 C C . VAL A 1 103 ? 0.375 6.120 -4.601 1.00 97.06 103 VAL A C 1
ATOM 839 O O . VAL A 1 103 ? 1.559 5.849 -4.422 1.00 97.06 103 VAL A O 1
ATOM 842 N N . LEU A 1 104 ? -0.491 5.248 -5.112 1.00 95.12 104 LEU A N 1
ATOM 843 C CA . LEU A 1 104 ? -0.121 3.943 -5.648 1.00 95.12 104 LEU A CA 1
ATOM 844 C C . LEU A 1 104 ? -0.001 4.022 -7.171 1.00 95.12 104 LEU A C 1
ATOM 846 O O . LEU A 1 104 ? -0.997 4.180 -7.883 1.00 95.12 104 LEU A O 1
ATOM 850 N N . ASP A 1 105 ? 1.216 3.869 -7.669 1.00 92.62 105 ASP A N 1
ATOM 851 C CA . ASP A 1 105 ? 1.558 3.890 -9.085 1.00 92.62 105 ASP A CA 1
ATOM 852 C C . ASP A 1 105 ? 1.978 2.492 -9.544 1.00 92.62 105 ASP A C 1
ATOM 854 O O . ASP A 1 105 ? 3.093 2.022 -9.317 1.00 92.62 105 ASP A O 1
ATOM 858 N N . SER A 1 106 ? 1.025 1.794 -10.154 1.00 85.31 106 SER A N 1
ATOM 859 C CA . SER A 1 106 ? 1.132 0.390 -10.559 1.00 85.31 106 SER A CA 1
ATOM 860 C C . SER A 1 106 ? 0.558 0.206 -11.962 1.00 85.31 106 SER A C 1
ATOM 862 O O . SER A 1 106 ? -0.248 1.029 -12.380 1.00 85.31 106 SER A O 1
ATOM 864 N N . HIS A 1 107 ? 0.969 -0.868 -12.651 1.00 69.00 107 HIS A N 1
ATOM 865 C CA . HIS A 1 107 ? 0.504 -1.477 -13.920 1.00 69.00 107 HIS A CA 1
ATOM 866 C C . HIS A 1 107 ? -0.069 -0.617 -15.079 1.00 69.00 107 HIS A C 1
ATOM 868 O O . HIS A 1 107 ? 0.252 -0.905 -16.232 1.00 69.00 107 HIS A O 1
ATOM 874 N N . ASP A 1 108 ? -0.905 0.396 -14.852 1.00 73.50 108 ASP A N 1
ATOM 875 C CA . ASP A 1 108 ? -1.327 1.355 -15.878 1.00 73.50 108 ASP A CA 1
ATOM 876 C C . ASP A 1 108 ? -0.191 2.358 -16.152 1.00 73.50 108 ASP A C 1
ATOM 878 O O . ASP A 1 108 ? 0.482 2.835 -15.235 1.00 73.50 108 ASP A O 1
ATOM 882 N N . ARG A 1 109 ? 0.067 2.669 -17.428 1.00 72.06 109 ARG A N 1
ATOM 883 C CA . ARG A 1 109 ? 1.232 3.477 -17.830 1.00 72.06 109 ARG A CA 1
ATOM 884 C C . ARG A 1 109 ? 1.166 4.894 -17.272 1.00 72.06 109 ARG A C 1
ATOM 886 O O . ARG A 1 109 ? 2.148 5.351 -16.690 1.00 72.06 109 ARG A O 1
ATOM 893 N N . ASP A 1 110 ? -0.003 5.521 -17.348 1.00 85.06 110 ASP A N 1
ATOM 894 C CA . ASP A 1 110 ? -0.148 6.953 -17.061 1.00 85.06 110 ASP A CA 1
ATOM 895 C C . ASP A 1 110 ? -1.109 7.238 -15.906 1.00 85.06 110 ASP A C 1
ATOM 897 O O . ASP A 1 110 ? -1.400 8.400 -15.625 1.00 85.06 110 ASP A O 1
ATOM 901 N N . LYS A 1 111 ? -1.635 6.200 -15.245 1.00 88.38 111 LYS A N 1
ATOM 902 C CA . LYS A 1 111 ? -2.579 6.355 -14.136 1.00 88.38 111 LYS A CA 1
ATOM 903 C C . LYS A 1 111 ? -2.019 5.831 -12.828 1.00 88.38 111 LYS A C 1
ATOM 905 O O . LYS A 1 111 ? -1.284 4.853 -12.797 1.00 88.38 111 LYS A O 1
ATOM 910 N N . CYS A 1 112 ? -2.459 6.465 -11.754 1.00 92.44 112 CYS A N 1
ATOM 911 C CA . CYS A 1 112 ? -2.196 6.074 -10.382 1.00 92.44 112 CYS A CA 1
ATOM 912 C C . CYS A 1 112 ? -3.486 6.148 -9.563 1.00 92.44 112 CYS A C 1
ATOM 914 O O . CYS A 1 112 ? -4.485 6.746 -9.982 1.00 92.44 112 CYS A O 1
ATOM 916 N N . ILE A 1 113 ? -3.467 5.524 -8.392 1.00 94.00 113 ILE A N 1
ATOM 917 C CA . ILE A 1 113 ? -4.553 5.594 -7.422 1.00 94.00 113 ILE A CA 1
ATOM 918 C C . ILE A 1 113 ? -4.092 6.477 -6.268 1.00 94.00 113 ILE A C 1
ATOM 920 O O . ILE A 1 113 ? -3.055 6.223 -5.667 1.00 94.00 113 ILE A O 1
ATOM 924 N N . VAL A 1 114 ? -4.871 7.506 -5.959 1.00 96.12 114 VAL A N 1
ATOM 925 C CA . VAL A 1 114 ? -4.657 8.388 -4.814 1.00 96.12 114 VAL A CA 1
ATOM 926 C C . VAL A 1 114 ? -5.623 7.987 -3.711 1.00 96.12 114 VAL A C 1
ATOM 928 O O . VAL A 1 114 ? -6.843 8.043 -3.899 1.00 96.12 114 VAL A O 1
ATOM 931 N N . PHE A 1 115 ? -5.065 7.633 -2.564 1.00 96.75 115 PHE A N 1
ATOM 932 C CA . PHE A 1 115 ? -5.756 7.363 -1.317 1.00 96.75 115 PHE A CA 1
ATOM 933 C C . PHE A 1 115 ? -5.505 8.526 -0.353 1.00 96.75 115 PHE A C 1
ATOM 935 O O . PHE A 1 115 ? -4.357 8.885 -0.098 1.00 96.75 115 PHE A O 1
ATOM 942 N N . LYS A 1 116 ? -6.568 9.158 0.150 1.00 95.56 116 LYS A N 1
ATOM 943 C CA . LYS A 1 116 ? -6.472 10.272 1.108 1.00 95.56 116 LYS A CA 1
ATOM 944 C C . LYS A 1 116 ? -7.712 10.295 1.992 1.00 95.56 116 LYS A C 1
ATOM 946 O O . LYS A 1 116 ? -8.806 10.547 1.488 1.00 95.56 116 LYS A O 1
ATOM 951 N N . HIS A 1 117 ? -7.556 10.088 3.300 1.00 91.50 117 HIS A N 1
ATOM 952 C CA . HIS A 1 117 ? -8.688 9.962 4.235 1.00 91.50 117 HIS A CA 1
ATOM 953 C C . HIS A 1 117 ? -9.689 8.900 3.746 1.00 91.50 117 HIS A C 1
ATOM 955 O O . HIS A 1 117 ? -9.272 7.797 3.453 1.00 91.50 117 HIS A O 1
ATOM 961 N N . ALA A 1 118 ? -10.981 9.203 3.581 1.00 91.00 118 ALA A N 1
ATOM 962 C CA . ALA A 1 118 ? -11.968 8.266 3.021 1.00 91.00 118 ALA A CA 1
ATOM 963 C C . ALA A 1 118 ? -12.078 8.316 1.477 1.00 91.00 118 ALA A C 1
ATOM 965 O O . ALA A 1 118 ? -12.977 7.718 0.873 1.00 91.00 118 ALA A O 1
ATOM 966 N N . MET A 1 119 ? -11.217 9.100 0.818 1.00 93.19 119 MET A N 1
ATOM 967 C CA . MET A 1 119 ? -11.285 9.369 -0.614 1.00 93.19 119 MET A CA 1
ATOM 968 C C . MET A 1 119 ? -10.337 8.463 -1.397 1.00 93.19 119 MET A C 1
ATOM 970 O O . MET A 1 119 ? -9.148 8.372 -1.098 1.00 93.19 119 MET A O 1
ATOM 974 N N . VAL A 1 120 ? -10.862 7.900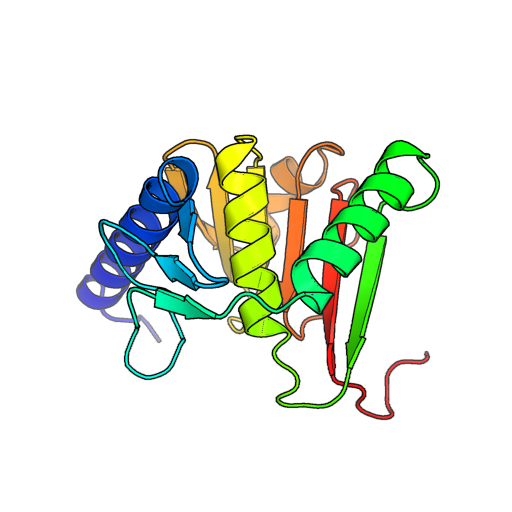 -2.489 1.00 94.25 120 VAL A N 1
ATOM 975 C CA . VAL A 1 120 ? -10.070 7.206 -3.509 1.00 94.25 120 VAL A CA 1
ATOM 976 C C . VAL A 1 120 ? -10.304 7.838 -4.877 1.00 94.25 120 VAL A C 1
ATOM 978 O O . VAL A 1 120 ? -11.449 7.963 -5.337 1.00 94.25 120 VAL A O 1
ATOM 981 N N . LYS A 1 121 ? -9.223 8.236 -5.547 1.00 92.44 121 LYS A N 1
ATOM 982 C CA . LYS A 1 121 ? -9.247 8.796 -6.904 1.00 92.44 121 LYS A CA 1
ATOM 983 C C . LYS A 1 121 ? -8.322 8.016 -7.822 1.00 92.44 121 LYS A C 1
ATOM 985 O O . LYS A 1 121 ? -7.248 7.599 -7.421 1.00 92.44 121 LYS A O 1
ATOM 990 N N . LEU A 1 122 ? -8.752 7.846 -9.066 1.00 90.62 122 LEU A N 1
ATOM 991 C CA . LEU A 1 122 ? -7.885 7.398 -10.145 1.00 90.62 122 LEU A CA 1
ATOM 992 C C . LEU A 1 122 ? -7.460 8.648 -10.911 1.00 90.62 122 LEU A C 1
ATOM 994 O O . LEU A 1 122 ? -8.325 9.327 -11.463 1.00 90.62 122 LEU A O 1
ATOM 998 N N . GLU A 1 123 ? -6.168 8.939 -10.924 1.00 91.81 123 GLU A N 1
ATOM 999 C CA . GLU A 1 123 ? -5.611 10.167 -11.492 1.00 91.81 123 GLU A CA 1
ATOM 1000 C C . GLU A 1 123 ? -4.534 9.869 -12.522 1.00 91.81 123 GLU A C 1
ATOM 1002 O O . GLU A 1 123 ? -3.939 8.791 -12.527 1.00 91.81 123 GLU A O 1
ATOM 1007 N N . ASN A 1 124 ? -4.269 10.839 -13.397 1.00 92.06 124 ASN A N 1
ATOM 1008 C CA . ASN A 1 124 ? -3.073 10.791 -14.227 1.00 92.06 124 ASN A CA 1
ATOM 1009 C C . ASN A 1 124 ? -1.837 11.057 -13.353 1.00 92.06 124 ASN A C 1
ATOM 1011 O O . ASN A 1 124 ? -1.848 11.983 -12.540 1.00 92.06 124 ASN A O 1
ATOM 1015 N N . ILE A 1 125 ? -0.769 10.280 -13.535 1.00 91.38 125 ILE A N 1
ATOM 1016 C CA . ILE A 1 125 ? 0.458 10.424 -12.742 1.00 91.38 125 ILE A CA 1
ATOM 1017 C C . ILE A 1 125 ? 1.104 11.817 -12.898 1.00 91.38 125 ILE A C 1
ATOM 1019 O O . ILE A 1 125 ? 1.671 12.351 -11.949 1.00 91.38 125 ILE A O 1
ATOM 1023 N N . GLY A 1 126 ? 0.945 12.469 -14.053 1.00 91.19 126 GLY A N 1
ATOM 1024 C CA . GLY A 1 126 ? 1.405 13.842 -14.277 1.00 91.19 126 GLY A CA 1
ATOM 1025 C C . GLY A 1 126 ? 0.660 14.897 -13.449 1.00 91.19 126 GLY A C 1
ATOM 1026 O O . GLY A 1 126 ? 1.186 15.986 -13.238 1.00 91.19 126 GLY A O 1
ATOM 1027 N N . ASN A 1 127 ? -0.529 14.579 -12.926 1.00 94.31 127 ASN A N 1
ATOM 1028 C CA . ASN A 1 127 ? -1.366 15.520 -12.175 1.00 94.31 127 ASN A CA 1
ATOM 1029 C C . ASN A 1 127 ? -1.181 15.429 -10.654 1.00 94.31 127 ASN A C 1
ATOM 1031 O O . ASN A 1 127 ? -1.700 16.276 -9.928 1.00 94.31 127 ASN A O 1
ATOM 1035 N N . VAL A 1 128 ? -0.446 14.434 -10.147 1.00 95.69 128 VAL A N 1
ATOM 1036 C CA . VAL A 1 128 ? -0.278 14.217 -8.697 1.00 95.69 128 VAL A CA 1
ATOM 1037 C C . VAL A 1 128 ? 1.005 14.823 -8.128 1.00 95.69 128 VAL A C 1
ATOM 1039 O O . VAL A 1 128 ? 1.284 14.645 -6.947 1.00 95.69 128 VAL A O 1
ATOM 1042 N N . GLY A 1 129 ? 1.767 15.589 -8.917 1.00 95.75 129 GLY A N 1
ATOM 1043 C CA . GLY A 1 129 ? 3.012 16.221 -8.456 1.00 95.75 129 GLY A CA 1
ATOM 1044 C C . GLY A 1 129 ? 2.834 17.104 -7.214 1.00 95.75 129 GLY A C 1
ATOM 1045 O O . GLY A 1 129 ? 3.686 17.102 -6.336 1.00 95.75 129 GLY A O 1
ATOM 1046 N N . HIS A 1 130 ? 1.691 17.788 -7.087 1.00 95.69 130 HIS A N 1
ATOM 1047 C CA . HIS A 1 130 ? 1.360 18.571 -5.892 1.00 95.69 130 HIS A CA 1
ATOM 1048 C C . HIS A 1 130 ? 1.229 17.708 -4.624 1.00 95.69 130 HIS A C 1
ATOM 1050 O O . HIS A 1 130 ? 1.604 18.160 -3.554 1.00 95.69 130 HIS A O 1
ATOM 1056 N N . ILE A 1 131 ? 0.757 16.462 -4.752 1.00 96.75 131 ILE A N 1
ATOM 1057 C CA . ILE A 1 131 ? 0.667 15.490 -3.650 1.00 96.75 131 ILE A CA 1
ATOM 1058 C C . ILE A 1 131 ? 2.050 14.912 -3.353 1.00 96.75 131 ILE A C 1
ATOM 1060 O O . 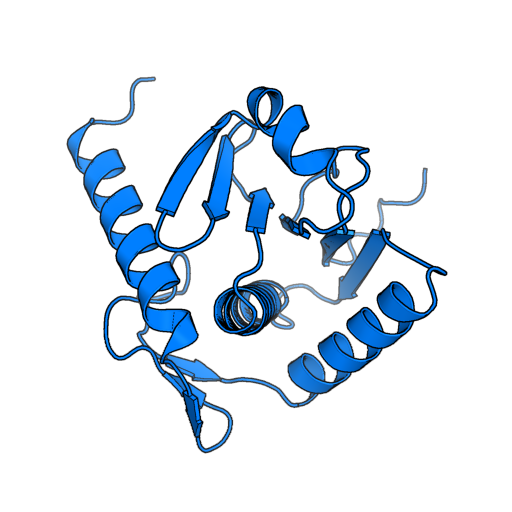ILE A 1 131 ? 2.431 14.771 -2.197 1.00 96.75 131 ILE A O 1
ATOM 1064 N N . LEU A 1 132 ? 2.806 14.577 -4.401 1.00 96.69 132 LEU A N 1
ATOM 1065 C CA . LEU A 1 132 ? 4.117 13.941 -4.277 1.00 96.69 132 LEU A CA 1
ATOM 1066 C C . LEU A 1 132 ? 5.217 14.899 -3.791 1.00 96.69 132 LEU A C 1
ATOM 1068 O O . LEU A 1 132 ? 6.261 14.440 -3.341 1.00 96.69 132 LEU A O 1
ATOM 1072 N N . ASN A 1 133 ? 5.012 16.214 -3.869 1.00 96.06 133 ASN A N 1
ATOM 1073 C CA . ASN A 1 133 ? 5.934 17.206 -3.309 1.00 96.06 133 ASN A CA 1
ATOM 1074 C C . ASN A 1 133 ? 5.867 17.309 -1.778 1.00 96.06 133 ASN A C 1
ATOM 1076 O O . ASN A 1 133 ? 6.800 17.833 -1.181 1.00 96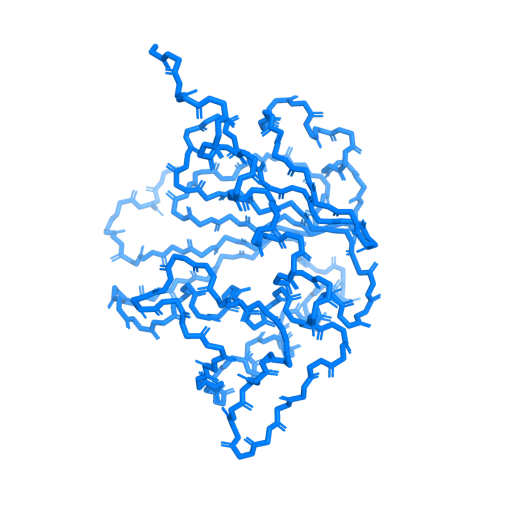.06 133 ASN A O 1
ATOM 1080 N N . GLU A 1 134 ? 4.797 16.826 -1.146 1.00 96.12 134 GLU A N 1
ATOM 1081 C CA . GLU A 1 134 ? 4.678 16.815 0.312 1.00 96.12 134 GLU A CA 1
ATOM 1082 C C . GLU A 1 134 ? 5.482 15.633 0.881 1.00 96.12 134 GLU A C 1
ATOM 1084 O O . GLU A 1 134 ? 5.181 14.472 0.603 1.00 96.12 134 GLU A O 1
ATOM 1089 N N . GLU A 1 135 ? 6.513 15.923 1.681 1.00 93.88 135 GLU A N 1
ATOM 1090 C CA . GLU A 1 135 ? 7.462 14.921 2.205 1.00 93.88 135 GLU A CA 1
ATOM 1091 C C . GLU A 1 135 ? 6.830 13.923 3.188 1.00 93.88 135 GLU A C 1
ATOM 1093 O O . GLU A 1 135 ? 7.373 12.847 3.413 1.00 93.88 135 GLU A O 1
ATOM 1098 N N . THR A 1 136 ? 5.659 14.245 3.736 1.00 94.00 136 THR A N 1
ATOM 1099 C CA . THR A 1 136 ? 4.880 13.357 4.609 1.00 94.00 136 THR A CA 1
ATOM 1100 C C . THR A 1 136 ? 4.070 12.318 3.835 1.00 94.00 136 THR A C 1
ATOM 1102 O O . THR A 1 136 ? 3.610 11.341 4.416 1.00 94.00 136 THR A O 1
ATOM 1105 N N . ASN A 1 137 ? 3.867 12.512 2.529 1.00 97.38 137 ASN A N 1
ATOM 1106 C CA . ASN A 1 137 ? 3.035 11.620 1.729 1.00 97.38 137 ASN A CA 1
ATOM 1107 C C . ASN A 1 137 ? 3.828 10.411 1.232 1.00 97.38 137 ASN A C 1
ATOM 1109 O O . ASN A 1 137 ? 5.042 10.465 1.035 1.00 97.38 137 ASN A O 1
ATOM 1113 N N . TRP A 1 138 ? 3.109 9.323 0.960 1.00 98.06 138 TRP A N 1
ATOM 1114 C CA . TRP A 1 138 ? 3.688 8.061 0.514 1.00 98.06 138 TRP A CA 1
ATOM 1115 C C . TRP A 1 138 ? 3.479 7.840 -0.981 1.00 98.06 138 TRP A C 1
ATOM 1117 O O . TRP A 1 138 ? 2.376 7.983 -1.506 1.00 98.06 138 TRP A O 1
ATOM 1127 N N . TYR A 1 139 ? 4.538 7.426 -1.665 1.00 97.31 139 TYR A N 1
ATOM 1128 C CA . TYR A 1 139 ? 4.549 7.066 -3.074 1.00 97.31 139 TYR A CA 1
ATOM 1129 C C . TYR A 1 139 ? 4.968 5.606 -3.232 1.00 97.31 139 TYR A C 1
ATOM 1131 O O . TYR A 1 139 ? 6.146 5.257 -3.148 1.00 97.31 139 TYR A O 1
ATOM 1139 N N . LEU A 1 140 ? 3.983 4.735 -3.432 1.00 96.38 140 LEU A N 1
ATOM 1140 C CA . LEU A 1 140 ? 4.191 3.303 -3.610 1.00 96.38 140 LEU A CA 1
ATOM 1141 C C . LEU A 1 140 ? 4.231 2.986 -5.102 1.00 96.38 140 LEU A C 1
ATOM 1143 O O . LEU A 1 140 ? 3.268 3.251 -5.821 1.00 96.38 140 LEU A O 1
ATOM 1147 N N . VAL A 1 141 ? 5.333 2.405 -5.564 1.00 93.06 141 VAL A N 1
ATOM 1148 C CA . VAL A 1 141 ? 5.572 2.137 -6.985 1.00 93.06 141 VAL A CA 1
ATOM 1149 C C . VAL A 1 141 ? 5.759 0.644 -7.201 1.00 93.06 141 VAL A C 1
ATOM 1151 O O . VAL A 1 141 ? 6.633 0.034 -6.585 1.00 93.06 141 VAL A O 1
ATOM 1154 N N . ASP A 1 142 ? 4.959 0.057 -8.093 1.00 89.56 142 ASP A N 1
ATOM 1155 C CA . ASP A 1 142 ? 5.039 -1.365 -8.439 1.00 89.56 142 ASP A CA 1
ATOM 1156 C C . ASP A 1 142 ? 5.522 -1.555 -9.878 1.00 89.56 142 ASP A C 1
ATOM 1158 O O . ASP A 1 142 ? 4.821 -1.207 -10.830 1.00 89.56 142 ASP A O 1
ATOM 1162 N N . THR A 1 143 ? 6.714 -2.136 -10.054 1.00 78.44 143 THR A N 1
ATOM 1163 C CA . THR A 1 143 ? 7.316 -2.479 -11.364 1.00 78.44 143 THR A CA 1
ATOM 1164 C C . THR A 1 143 ? 7.427 -1.324 -12.374 1.00 78.44 143 THR A C 1
ATOM 1166 O O . THR A 1 143 ? 7.558 -1.552 -13.577 1.00 78.44 143 THR A O 1
ATOM 1169 N N . LYS A 1 144 ? 7.423 -0.072 -11.904 1.00 83.75 144 LYS A N 1
ATOM 1170 C CA . LYS A 1 144 ? 7.604 1.136 -12.725 1.00 83.75 144 LYS A CA 1
ATOM 1171 C C . LYS A 1 144 ? 8.838 1.916 -12.286 1.00 83.75 144 LYS A C 1
ATOM 1173 O O . LYS A 1 144 ? 9.306 1.794 -11.157 1.00 83.75 144 LYS A O 1
ATOM 1178 N N . LYS A 1 145 ? 9.361 2.755 -13.184 1.00 85.62 145 LYS A N 1
ATOM 1179 C CA . LYS A 1 145 ? 10.380 3.742 -12.816 1.00 85.62 145 LYS A CA 1
ATOM 1180 C C . LYS A 1 145 ? 9.705 4.844 -11.985 1.00 85.62 145 LYS A C 1
ATOM 1182 O O . LYS A 1 145 ? 8.806 5.492 -12.519 1.00 85.62 145 LYS A O 1
ATOM 1187 N N . PRO A 1 146 ? 10.119 5.074 -10.728 1.00 86.50 146 PRO A N 1
ATOM 1188 C CA . PRO A 1 146 ? 9.505 6.092 -9.888 1.00 86.50 146 PRO A CA 1
ATOM 1189 C C . PRO A 1 146 ? 9.811 7.494 -10.421 1.00 86.50 146 PRO A C 1
ATOM 1191 O O . PRO A 1 146 ? 10.926 7.776 -10.880 1.00 86.50 146 PRO A O 1
ATOM 1194 N N . LEU A 1 147 ? 8.831 8.389 -10.311 1.00 88.06 147 LEU A N 1
ATOM 1195 C CA . LEU A 1 147 ? 9.067 9.823 -10.445 1.00 88.06 147 LEU A CA 1
ATOM 1196 C C . LEU A 1 147 ? 9.890 10.348 -9.259 1.00 88.06 147 LEU A C 1
ATOM 1198 O O . LEU A 1 147 ? 9.870 9.790 -8.162 1.00 88.06 147 LEU A O 1
ATOM 1202 N N . ARG A 1 148 ? 10.646 11.426 -9.483 1.00 88.06 148 ARG A N 1
ATOM 1203 C CA . ARG A 1 148 ? 11.496 12.036 -8.453 1.00 88.06 148 ARG A CA 1
ATOM 1204 C C . ARG A 1 148 ? 10.776 13.222 -7.816 1.00 88.06 148 ARG A C 1
ATOM 1206 O O . ARG A 1 148 ? 10.788 14.309 -8.380 1.00 88.06 148 ARG A O 1
ATOM 1213 N N . TYR A 1 149 ? 10.210 12.993 -6.635 1.00 92.06 149 TYR A N 1
ATOM 1214 C CA . TYR A 1 149 ? 9.567 14.010 -5.798 1.00 92.06 149 TYR A CA 1
ATOM 1215 C C . TYR A 1 149 ? 10.008 13.899 -4.326 1.00 92.06 149 TYR A C 1
ATOM 1217 O O . TYR A 1 149 ? 10.873 13.069 -4.021 1.00 92.06 149 TYR A O 1
ATOM 1225 N N . GLY A 1 150 ? 9.470 14.758 -3.453 1.00 92.31 150 GLY A N 1
ATOM 1226 C CA . GLY A 1 150 ? 9.797 14.826 -2.019 1.00 92.31 150 GLY A CA 1
ATOM 1227 C C . GLY A 1 150 ? 9.168 13.721 -1.162 1.00 92.31 150 GLY A C 1
ATOM 1228 O O . GLY A 1 150 ? 9.728 13.369 -0.132 1.00 92.31 150 GLY A O 1
ATOM 1229 N N . ALA A 1 151 ? 8.060 13.131 -1.610 1.00 96.75 151 ALA A N 1
ATOM 1230 C CA . ALA A 1 151 ? 7.340 12.068 -0.914 1.00 96.75 151 ALA A CA 1
ATOM 1231 C C . ALA A 1 151 ? 8.207 10.842 -0.581 1.00 96.75 151 ALA A C 1
ATOM 1233 O O . ALA A 1 151 ? 9.100 10.441 -1.347 1.00 96.75 151 ALA A O 1
ATOM 1234 N N . ILE A 1 152 ? 7.851 10.179 0.520 1.00 97.25 152 ILE A N 1
ATOM 1235 C CA . ILE A 1 152 ? 8.412 8.894 0.935 1.00 97.25 152 ILE A CA 1
ATOM 1236 C C . ILE A 1 152 ? 8.104 7.864 -0.149 1.00 97.25 152 ILE A C 1
ATOM 1238 O O . ILE A 1 152 ? 6.962 7.460 -0.350 1.00 97.25 152 ILE A O 1
ATOM 1242 N N . THR A 1 153 ? 9.128 7.428 -0.872 1.00 96.75 153 THR A N 1
ATOM 1243 C CA . THR A 1 153 ? 8.983 6.558 -2.038 1.00 96.75 153 THR A CA 1
ATOM 1244 C C . THR A 1 153 ? 9.400 5.131 -1.710 1.00 96.75 153 THR A C 1
ATOM 1246 O O . THR A 1 153 ? 10.564 4.886 -1.393 1.00 96.75 153 THR A O 1
ATOM 1249 N N . ILE A 1 154 ? 8.485 4.176 -1.873 1.00 95.94 154 ILE A N 1
ATOM 1250 C CA . ILE A 1 154 ? 8.775 2.741 -1.803 1.00 95.94 154 ILE A CA 1
ATOM 1251 C C . ILE A 1 154 ? 8.581 2.139 -3.191 1.00 95.94 154 ILE A C 1
ATOM 1253 O O . ILE A 1 154 ? 7.461 2.048 -3.691 1.00 95.94 154 ILE A O 1
ATOM 1257 N N . LEU A 1 155 ? 9.674 1.699 -3.806 1.00 93.69 155 LEU A N 1
ATOM 1258 C CA . LEU A 1 155 ? 9.645 0.942 -5.054 1.00 93.69 155 LEU A CA 1
ATOM 1259 C C . LEU A 1 155 ? 9.750 -0.548 -4.742 1.00 93.69 155 LEU A C 1
ATOM 1261 O O . LEU A 1 155 ? 10.760 -0.986 -4.195 1.00 93.69 155 LEU A O 1
ATOM 1265 N N . VAL A 1 156 ? 8.765 -1.340 -5.160 1.00 91.06 156 VAL A N 1
ATOM 1266 C CA . VAL A 1 156 ? 8.894 -2.800 -5.204 1.00 91.06 156 VAL A CA 1
ATOM 1267 C C . VAL A 1 156 ? 9.237 -3.249 -6.622 1.00 91.06 156 VAL A C 1
ATOM 1269 O O . VAL A 1 156 ? 8.586 -2.877 -7.600 1.00 91.06 156 VAL A O 1
ATOM 1272 N N . SER A 1 157 ? 10.284 -4.063 -6.749 1.00 85.69 157 SER A N 1
ATOM 1273 C CA . SER A 1 157 ? 10.716 -4.602 -8.040 1.00 85.69 157 SER A CA 1
ATOM 1274 C C . SER A 1 157 ? 11.209 -6.039 -7.911 1.00 85.69 157 SER A C 1
ATOM 1276 O O . SER A 1 157 ? 11.643 -6.490 -6.849 1.00 85.69 157 SER A O 1
ATOM 1278 N N . SER A 1 158 ? 11.104 -6.809 -8.991 1.00 80.12 158 SER A N 1
ATOM 1279 C CA . SER A 1 158 ? 11.765 -8.112 -9.056 1.00 80.12 158 SER A CA 1
ATOM 1280 C C . SER A 1 158 ? 13.240 -7.927 -9.403 1.00 80.12 158 SER A C 1
ATOM 1282 O O . SER A 1 158 ? 13.590 -6.989 -10.112 1.00 80.12 158 SER A O 1
ATOM 1284 N N . GLN A 1 159 ? 14.105 -8.824 -8.926 1.00 63.53 159 GLN A N 1
ATOM 1285 C CA . GLN A 1 159 ? 15.483 -8.895 -9.419 1.00 63.53 159 GLN A CA 1
ATOM 1286 C C . GLN A 1 159 ? 15.474 -9.426 -10.861 1.00 63.53 159 GLN A C 1
ATOM 1288 O O . GLN A 1 159 ? 15.667 -10.610 -11.110 1.00 63.53 159 GLN A O 1
ATOM 1293 N N . THR A 1 160 ? 15.185 -8.565 -11.827 1.00 52.91 160 THR A N 1
ATOM 1294 C CA . THR A 1 160 ? 15.595 -8.777 -13.218 1.00 52.91 160 THR A CA 1
ATOM 1295 C C . THR A 1 160 ? 16.972 -8.144 -13.369 1.00 52.91 160 THR A C 1
ATOM 1297 O O . THR A 1 160 ? 17.183 -7.049 -12.854 1.00 52.91 160 THR A O 1
ATOM 1300 N N . HIS A 1 161 ? 17.909 -8.836 -14.018 1.00 42.66 161 HIS A N 1
ATOM 1301 C CA . HIS A 1 161 ? 19.346 -8.519 -14.100 1.00 42.66 161 HIS A CA 1
ATOM 1302 C C . HIS A 1 161 ? 19.713 -7.147 -14.729 1.00 42.66 161 HIS A C 1
ATOM 1304 O O . HIS A 1 161 ? 20.883 -6.893 -14.981 1.00 42.66 161 HIS A O 1
ATOM 1310 N N . ASP A 1 162 ? 18.759 -6.231 -14.921 1.00 41.38 162 ASP A N 1
ATOM 1311 C CA . ASP A 1 162 ? 18.897 -5.051 -15.783 1.00 41.38 162 ASP A CA 1
ATOM 1312 C C . ASP A 1 162 ? 18.510 -3.717 -15.124 1.00 41.38 162 ASP A C 1
ATOM 1314 O O . ASP A 1 162 ? 17.957 -2.836 -15.780 1.00 41.38 162 ASP A O 1
ATOM 1318 N N . ILE A 1 163 ? 18.795 -3.504 -13.834 1.00 40.38 163 ILE A N 1
ATOM 1319 C CA . ILE A 1 163 ? 18.728 -2.141 -13.269 1.00 40.38 163 ILE A CA 1
ATOM 1320 C C . ILE A 1 163 ? 19.983 -1.825 -12.453 1.00 40.38 163 ILE A C 1
ATOM 1322 O O . ILE A 1 163 ? 19.945 -1.666 -11.237 1.00 40.38 163 ILE A O 1
ATOM 1326 N N . ILE A 1 164 ? 21.100 -1.692 -13.167 1.00 36.34 164 ILE A N 1
ATOM 1327 C CA . ILE A 1 164 ? 22.125 -0.685 -12.872 1.00 36.34 164 ILE A CA 1
ATOM 1328 C C . ILE A 1 164 ? 22.482 -0.027 -14.204 1.00 36.34 164 ILE A C 1
ATOM 1330 O O . ILE A 1 164 ? 23.235 -0.621 -14.970 1.00 36.34 164 ILE A O 1
ATOM 1334 N N . ARG A 1 165 ? 21.945 1.169 -14.470 1.00 33.53 165 ARG A N 1
ATOM 1335 C CA . ARG A 1 165 ? 22.619 2.275 -15.176 1.00 33.53 165 ARG A CA 1
ATOM 1336 C C . ARG A 1 165 ? 21.993 3.599 -14.757 1.00 33.53 165 ARG A C 1
ATOM 1338 O O . ARG A 1 165 ? 20.743 3.684 -14.754 1.00 33.53 165 ARG A O 1
#

Foldseek 3Di:
DDDDPVVVVVVQVLVLFLLVQLLVWDQDPQKTAGPTHFDPPDVVRHRIDGHDPVLVVVVVVLVVCVVVVNDLAEEAEEAPPPCLVVSVSVVSSVCSNVQAWEWEADDDPFWIWTDGRSDIDIDGPVPCQVVQQPLRHEYEYEQDDDDDHNHRYYYYDYPDVPPDD

InterPro domains:
  IPR027417 P-loop containing nucleoside triphosphate hydrolase [G3DSA:3.40.50.300] (32-147)
  IPR027417 P-loop containing nucleoside triphosphate hydrolase [SSF52540] (73-134)
  IPR052980 Crinkler effector [PTHR33129] (38-159)

pLDDT: mean 87.51, std 14.19, range [33.06, 98.31]

Radius of gyration: 15.62 Å; chains: 1; bounding box: 42×34×40 Å